Protein AF-A0AAU6DBR5-F1 (afdb_monomer_lite)

Structure (mmCIF, N/CA/C/O backbone):
data_AF-A0AAU6DBR5-F1
#
_entry.id   AF-A0AAU6DBR5-F1
#
loop_
_atom_site.group_PDB
_atom_site.id
_atom_site.type_symbol
_atom_site.label_atom_id
_atom_site.label_alt_id
_atom_site.label_comp_id
_atom_site.label_asym_id
_atom_site.label_entity_id
_atom_site.label_seq_id
_atom_site.pdbx_PDB_ins_code
_atom_site.Cartn_x
_atom_site.Cartn_y
_atom_site.Cartn_z
_atom_site.occupancy
_atom_site.B_iso_or_equiv
_atom_site.auth_seq_id
_atom_site.auth_comp_id
_atom_site.auth_asym_id
_atom_site.auth_atom_id
_atom_site.pdbx_PDB_model_num
ATOM 1 N N . MET A 1 1 ? -11.293 -9.190 -2.500 1.00 40.19 1 MET A N 1
ATOM 2 C CA . MET A 1 1 ? -11.694 -9.933 -1.286 1.00 40.19 1 MET A CA 1
ATOM 3 C C . MET A 1 1 ? -11.640 -8.959 -0.122 1.00 40.19 1 MET A C 1
ATOM 5 O O . MET A 1 1 ? -10.607 -8.326 0.044 1.00 40.19 1 MET A O 1
ATOM 9 N N . ALA A 1 2 ? -12.748 -8.749 0.589 1.00 47.03 2 ALA A N 1
ATOM 10 C CA . ALA A 1 2 ? -12.798 -7.861 1.752 1.00 47.03 2 ALA A CA 1
ATOM 11 C C . ALA A 1 2 ? -12.606 -8.704 3.016 1.00 47.03 2 ALA A C 1
ATOM 13 O O . ALA A 1 2 ? -13.220 -9.762 3.140 1.00 47.03 2 ALA A O 1
ATOM 14 N N . GLN A 1 3 ? -11.719 -8.272 3.907 1.00 53.53 3 GLN A N 1
ATOM 15 C CA . GLN A 1 3 ? -11.460 -8.966 5.159 1.00 53.53 3 GLN A CA 1
ATOM 16 C C . GLN A 1 3 ? -12.322 -8.339 6.259 1.00 53.53 3 GLN A C 1
ATOM 18 O O . GLN A 1 3 ? -12.167 -7.156 6.555 1.00 53.53 3 GLN A O 1
ATOM 23 N N . ASP A 1 4 ? -13.232 -9.124 6.834 1.00 49.47 4 ASP A N 1
ATOM 24 C CA . ASP A 1 4 ? -14.068 -8.710 7.962 1.00 49.47 4 ASP A CA 1
ATOM 25 C C . ASP A 1 4 ? -13.265 -8.908 9.253 1.00 49.47 4 ASP A C 1
ATOM 27 O O . ASP A 1 4 ? -12.986 -10.029 9.680 1.00 49.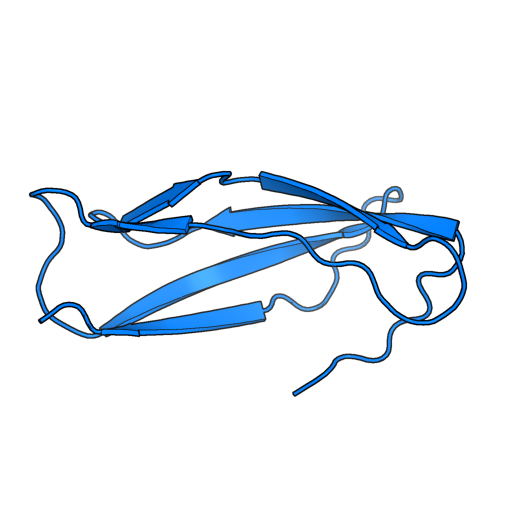47 4 ASP A O 1
ATOM 31 N N . VAL A 1 5 ? -12.772 -7.813 9.818 1.00 56.03 5 VAL A N 1
ATOM 32 C CA . VAL A 1 5 ? -12.093 -7.804 11.113 1.00 56.03 5 VAL A CA 1
ATOM 33 C C . VAL A 1 5 ? -12.759 -6.706 11.922 1.00 56.03 5 VAL A C 1
ATOM 35 O O . VAL A 1 5 ? -12.837 -5.564 11.468 1.00 56.03 5 VAL A O 1
ATOM 38 N N . ASP A 1 6 ? -13.243 -7.041 13.117 1.00 55.25 6 ASP A N 1
ATOM 39 C CA . ASP A 1 6 ? -13.810 -6.042 14.016 1.00 55.25 6 ASP A CA 1
ATOM 40 C C . ASP A 1 6 ? -12.696 -5.089 14.472 1.00 55.25 6 ASP A C 1
ATOM 42 O O . ASP A 1 6 ? -11.788 -5.438 15.236 1.00 55.25 6 ASP A O 1
ATOM 46 N N . PHE A 1 7 ? -12.726 -3.888 13.906 1.00 58.62 7 PHE A N 1
ATOM 47 C CA . PHE A 1 7 ? -11.777 -2.817 14.172 1.00 58.62 7 PHE A CA 1
ATOM 48 C C . PHE A 1 7 ? -12.415 -1.673 14.960 1.00 58.62 7 PHE A C 1
ATOM 50 O O . PHE A 1 7 ? -11.798 -0.615 15.076 1.00 58.62 7 PHE A O 1
ATOM 57 N N . THR A 1 8 ? -13.630 -1.839 15.491 1.00 54.19 8 THR A N 1
ATOM 58 C CA . THR A 1 8 ? -14.371 -0.746 16.131 1.00 54.19 8 THR A CA 1
ATOM 59 C C . THR A 1 8 ? -13.550 -0.146 17.281 1.00 54.19 8 THR A C 1
ATOM 61 O O . THR A 1 8 ? -13.288 -0.800 18.284 1.00 54.19 8 THR A O 1
ATOM 64 N N . GLY A 1 9 ? -13.087 1.101 17.125 1.00 55.91 9 GLY A N 1
ATOM 65 C CA . GLY A 1 9 ? -12.251 1.785 18.124 1.00 55.91 9 GLY A CA 1
ATOM 66 C C . GLY A 1 9 ? -10.754 1.436 18.098 1.00 55.91 9 GLY A C 1
ATOM 67 O O . GLY A 1 9 ? -9.996 1.950 18.923 1.00 55.91 9 GLY A O 1
ATOM 68 N N . HIS A 1 10 ? -10.295 0.621 17.147 1.00 72.06 10 HIS A N 1
ATOM 69 C CA . HIS A 1 10 ? -8.898 0.218 17.019 1.00 72.06 10 HIS A CA 1
ATOM 70 C C . HIS A 1 10 ? -8.163 1.005 15.924 1.00 72.06 10 HIS A C 1
ATOM 72 O O . HIS A 1 10 ? -8.616 1.130 14.786 1.00 72.06 10 HIS A O 1
ATOM 78 N N . THR A 1 11 ? -6.976 1.511 16.268 1.00 82.00 11 THR A N 1
ATOM 79 C CA . THR A 1 11 ? -6.023 2.054 15.293 1.00 82.00 11 THR A CA 1
ATOM 80 C C . THR A 1 11 ? -5.214 0.911 14.687 1.00 82.00 11 THR A C 1
ATOM 82 O O . THR A 1 11 ? -4.591 0.123 15.408 1.00 82.00 11 THR A O 1
ATOM 85 N N . VAL A 1 12 ? -5.193 0.848 13.359 1.00 87.88 12 VAL A N 1
ATOM 86 C CA . VAL A 1 12 ? -4.363 -0.067 12.575 1.00 87.88 12 VAL A CA 1
ATOM 87 C C . VAL A 1 12 ? -3.265 0.744 11.905 1.00 87.88 12 VAL A C 1
ATOM 89 O O . VAL A 1 12 ? -3.537 1.687 11.171 1.00 87.88 12 VAL A O 1
ATOM 92 N N . ARG A 1 13 ? -2.009 0.387 12.146 1.00 92.00 13 ARG A N 1
ATOM 93 C CA . ARG A 1 13 ? -0.869 0.880 11.373 1.00 92.00 13 ARG A CA 1
ATOM 94 C C . ARG A 1 13 ? -0.674 0.012 10.145 1.00 92.00 13 ARG A C 1
ATOM 96 O O . ARG A 1 13 ? -0.825 -1.205 10.228 1.00 92.00 13 ARG A O 1
ATOM 103 N N . TRP A 1 14 ? -0.295 0.634 9.041 1.00 93.69 14 TRP A N 1
ATOM 104 C CA . TRP A 1 14 ? 0.016 -0.069 7.808 1.00 93.69 14 TRP A CA 1
ATOM 105 C C . TRP A 1 14 ? 1.355 0.394 7.235 1.00 93.69 14 TRP A C 1
ATOM 107 O O . TRP A 1 14 ? 1.754 1.545 7.429 1.00 93.69 14 TRP A O 1
ATOM 117 N N . THR A 1 15 ? 2.030 -0.509 6.529 1.00 95.75 15 THR A N 1
ATOM 118 C CA . THR A 1 15 ? 3.280 -0.249 5.806 1.00 95.75 15 THR A CA 1
ATOM 119 C C . THR A 1 15 ? 3.192 -0.886 4.426 1.00 95.75 15 THR A C 1
ATOM 121 O O . THR A 1 15 ? 2.796 -2.043 4.312 1.00 95.75 15 THR A O 1
ATOM 124 N N . ALA A 1 16 ? 3.563 -0.143 3.390 1.00 95.75 16 ALA A N 1
ATOM 125 C CA . ALA A 1 16 ? 3.635 -0.604 2.014 1.00 95.75 16 ALA A CA 1
ATOM 126 C C . ALA A 1 16 ? 5.099 -0.811 1.604 1.00 95.75 16 ALA A C 1
ATOM 128 O O . ALA A 1 16 ? 5.945 0.055 1.833 1.00 95.75 16 ALA A O 1
ATOM 129 N N . SER A 1 17 ? 5.391 -1.943 0.974 1.00 95.00 17 SER A N 1
ATOM 130 C CA . SER A 1 17 ? 6.701 -2.269 0.412 1.00 95.00 17 SER A CA 1
ATOM 131 C C . SER A 1 17 ? 6.551 -2.851 -0.990 1.00 95.00 17 SER A C 1
ATOM 133 O O . SER A 1 17 ? 5.540 -3.470 -1.318 1.00 95.00 17 SER A O 1
ATOM 135 N N . GLY A 1 18 ? 7.553 -2.638 -1.835 1.00 91.44 18 GLY A N 1
ATOM 136 C CA . GLY A 1 18 ? 7.592 -3.153 -3.199 1.00 91.44 18 GLY A CA 1
ATOM 137 C C . GLY A 1 18 ? 9.035 -3.355 -3.663 1.00 91.44 18 GLY A C 1
ATOM 138 O O . GLY A 1 18 ? 9.953 -2.926 -2.960 1.00 91.44 18 GLY A O 1
ATOM 139 N N . PRO A 1 19 ? 9.234 -4.032 -4.804 1.00 88.44 19 PRO A N 1
ATOM 140 C CA . PRO A 1 19 ? 10.546 -4.205 -5.417 1.00 88.44 19 PRO A CA 1
ATOM 141 C C . PRO A 1 19 ? 11.181 -2.870 -5.827 1.00 88.44 19 PRO A C 1
ATOM 143 O O . PRO A 1 19 ? 10.498 -1.850 -5.974 1.00 88.44 19 PRO A O 1
ATOM 146 N N . ASP A 1 20 ? 12.497 -2.906 -6.041 1.00 86.31 20 ASP A N 1
ATOM 147 C CA . ASP A 1 20 ? 13.259 -1.769 -6.550 1.00 86.31 20 ASP A CA 1
ATOM 148 C C . ASP A 1 20 ? 12.655 -1.232 -7.853 1.00 86.31 20 ASP A C 1
ATOM 150 O O . ASP A 1 20 ? 12.101 -1.966 -8.671 1.00 86.31 20 ASP A O 1
ATOM 154 N N . GLY A 1 21 ? 12.744 0.084 -8.035 1.00 87.25 21 GLY A N 1
ATOM 155 C CA . GLY A 1 21 ? 12.123 0.761 -9.171 1.00 87.25 21 GLY A CA 1
ATOM 156 C C . GLY A 1 21 ? 10.691 1.235 -8.918 1.00 87.25 21 GLY A C 1
ATOM 157 O O . GLY A 1 21 ? 10.214 2.101 -9.647 1.00 87.25 21 GLY A O 1
ATOM 158 N N . LEU A 1 22 ? 10.021 0.773 -7.857 1.00 91.38 22 LEU A N 1
ATOM 159 C CA . LEU A 1 22 ? 8.727 1.315 -7.438 1.00 91.38 22 LEU A CA 1
ATOM 160 C C . LEU A 1 22 ? 8.869 2.345 -6.316 1.00 91.38 22 LEU A C 1
ATOM 162 O O . LEU A 1 22 ? 9.613 2.172 -5.353 1.00 91.38 22 LEU A O 1
ATOM 166 N N . ARG A 1 23 ? 8.090 3.422 -6.415 1.00 93.56 23 ARG A N 1
ATOM 167 C CA . ARG A 1 23 ? 7.965 4.467 -5.400 1.00 93.56 23 ARG A CA 1
ATOM 168 C C . ARG A 1 23 ? 6.542 4.479 -4.853 1.00 93.56 23 ARG A C 1
ATOM 170 O O . ARG A 1 23 ? 5.599 4.785 -5.576 1.00 93.56 23 ARG A O 1
ATOM 177 N N . LEU A 1 24 ? 6.402 4.193 -3.561 1.00 93.62 24 LEU A N 1
ATOM 178 C CA . LEU A 1 24 ? 5.124 4.171 -2.841 1.00 93.62 24 LEU A CA 1
ATOM 179 C C . LEU A 1 24 ? 5.005 5.425 -1.974 1.00 93.62 24 LEU A C 1
ATOM 181 O O . LEU A 1 24 ? 5.950 5.793 -1.272 1.00 93.62 24 LEU A O 1
ATOM 185 N N . THR A 1 25 ? 3.884 6.145 -2.039 1.00 94.62 25 THR A N 1
ATOM 186 C CA . THR A 1 25 ? 3.696 7.374 -1.249 1.00 94.62 25 THR A CA 1
ATOM 187 C C . THR A 1 25 ? 2.250 7.550 -0.772 1.00 94.62 25 THR A C 1
ATOM 189 O O . THR A 1 25 ? 1.363 7.665 -1.615 1.00 94.62 25 THR A O 1
ATOM 192 N N . PRO A 1 26 ? 2.011 7.64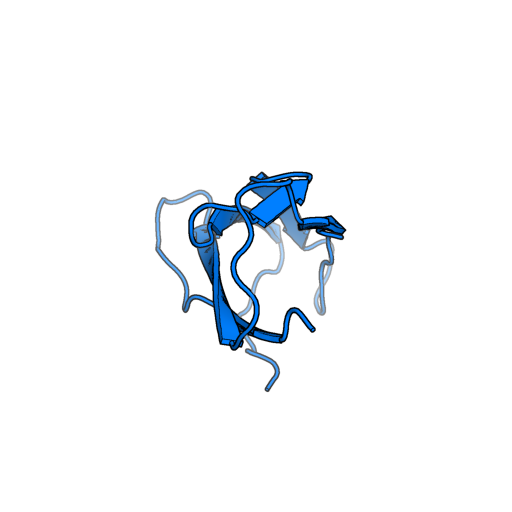2 0.552 1.00 94.62 26 PRO A N 1
ATOM 193 C CA . PRO A 1 26 ? 2.977 7.368 1.620 1.00 94.62 26 PRO A CA 1
ATOM 194 C C . PRO A 1 26 ? 3.359 5.874 1.662 1.00 94.62 26 PRO A C 1
ATOM 196 O O . PRO A 1 26 ? 2.602 5.021 1.214 1.00 94.62 26 PRO A O 1
ATOM 199 N N . ALA A 1 27 ? 4.544 5.547 2.185 1.00 93.69 27 ALA A N 1
ATOM 200 C CA . ALA A 1 27 ? 4.972 4.152 2.371 1.00 93.69 27 ALA A CA 1
ATOM 201 C C . ALA A 1 27 ? 4.452 3.541 3.688 1.00 93.69 27 ALA A C 1
ATOM 203 O O . ALA A 1 27 ? 4.625 2.355 3.944 1.00 93.69 27 ALA A O 1
ATOM 204 N N . SER A 1 28 ? 3.823 4.343 4.545 1.00 94.31 28 SER A N 1
ATOM 205 C CA . SER A 1 28 ? 3.216 3.894 5.797 1.00 94.31 28 SER A CA 1
ATOM 206 C C . SER A 1 28 ? 2.168 4.890 6.271 1.00 94.31 28 SER A C 1
ATOM 208 O O . SER A 1 28 ? 2.307 6.087 6.017 1.00 94.31 28 SER A O 1
ATOM 210 N N . GLY A 1 29 ? 1.198 4.422 7.049 1.00 92.25 29 GLY A N 1
ATOM 211 C CA . GLY A 1 29 ? 0.162 5.274 7.622 1.00 92.25 29 GLY A CA 1
ATOM 212 C C . GLY A 1 29 ? -0.592 4.610 8.767 1.00 92.25 29 GLY A C 1
ATOM 213 O O . GLY A 1 29 ? -0.198 3.563 9.295 1.00 92.25 29 GLY A O 1
ATOM 214 N N . SER A 1 30 ? -1.679 5.249 9.190 1.00 90.44 30 SER A N 1
ATOM 215 C CA . SER A 1 30 ? -2.549 4.738 10.246 1.00 90.44 30 SER A CA 1
ATOM 216 C C . SER A 1 30 ? -4.011 4.921 9.879 1.00 90.44 30 SER A C 1
ATOM 218 O O . SER A 1 30 ? -4.469 6.037 9.655 1.00 90.44 30 SER A O 1
ATOM 220 N N . LEU A 1 31 ? -4.747 3.821 9.900 1.00 87.94 31 LEU A N 1
ATOM 221 C CA . LEU A 1 31 ? -6.186 3.778 9.750 1.00 87.94 31 LEU A CA 1
ATOM 222 C C . LEU A 1 31 ? -6.812 3.808 11.139 1.00 87.94 31 LEU A C 1
ATOM 224 O O . LEU A 1 31 ? -6.572 2.922 11.963 1.00 87.94 31 LEU A O 1
ATOM 228 N N . ARG A 1 32 ? -7.628 4.825 11.405 1.00 81.56 32 ARG A N 1
ATOM 229 C CA . ARG A 1 32 ? -8.487 4.850 12.586 1.00 81.56 32 ARG A CA 1
ATOM 230 C C . ARG A 1 32 ? -9.884 4.450 12.151 1.00 81.56 32 ARG A C 1
ATOM 232 O O . ARG A 1 32 ? -10.537 5.195 11.427 1.00 81.56 32 ARG A O 1
ATOM 239 N N . VAL A 1 33 ? -10.339 3.281 12.587 1.00 72.25 33 VAL A N 1
ATOM 240 C CA . VAL A 1 33 ? -11.704 2.842 12.297 1.00 72.25 33 VAL A CA 1
ATOM 241 C C . VAL A 1 33 ? -12.647 3.526 13.283 1.00 72.25 33 VAL A C 1
ATOM 243 O O . VAL A 1 33 ? -12.724 3.178 14.462 1.00 72.25 33 VAL A O 1
ATOM 246 N N . THR A 1 34 ? -13.316 4.573 12.807 1.00 62.06 34 THR A N 1
ATOM 247 C CA . THR A 1 34 ? -14.382 5.270 13.532 1.00 62.06 34 THR A CA 1
ATOM 248 C C . THR A 1 34 ? -15.728 4.643 13.182 1.00 62.06 34 THR A C 1
ATOM 250 O O . THR A 1 34 ? -16.142 4.686 12.025 1.00 62.06 34 THR A O 1
ATOM 253 N N . GLY A 1 35 ? -16.422 4.076 14.170 1.00 62.97 35 GLY A N 1
ATOM 254 C CA . GLY A 1 35 ? -17.673 3.347 13.941 1.00 62.97 35 GLY A CA 1
ATOM 255 C C . GLY A 1 35 ? -17.430 1.916 13.452 1.00 62.97 35 GLY A C 1
ATOM 256 O O . GLY A 1 35 ? -16.379 1.344 13.718 1.00 62.97 35 GLY A O 1
ATOM 257 N N . THR A 1 36 ? -18.411 1.323 12.770 1.00 56.84 36 THR A N 1
ATOM 258 C CA . THR A 1 36 ? -18.514 -0.142 12.654 1.00 56.84 36 THR A CA 1
ATOM 259 C C . THR A 1 36 ? -18.122 -0.757 11.311 1.00 56.84 36 THR A C 1
ATOM 261 O O . THR A 1 36 ? -18.344 -1.952 11.159 1.00 56.84 36 THR A O 1
ATOM 264 N N . ARG A 1 37 ? -17.625 -0.023 10.295 1.00 65.69 37 ARG A N 1
ATOM 265 C CA . ARG A 1 37 ? -17.600 -0.624 8.934 1.00 65.69 37 ARG A CA 1
ATOM 266 C C . ARG A 1 37 ? -16.343 -0.486 8.081 1.00 65.69 37 ARG A C 1
ATOM 268 O O . ARG A 1 37 ? -16.035 -1.435 7.372 1.00 65.69 37 ARG A O 1
ATOM 275 N N . SER A 1 38 ? -15.595 0.615 8.120 1.00 73.50 38 SER A N 1
ATOM 276 C CA . SER A 1 38 ? -14.389 0.725 7.280 1.00 73.50 38 SER A CA 1
ATOM 277 C C . SER A 1 38 ? -13.557 1.962 7.593 1.00 73.50 38 SER A C 1
ATOM 279 O O . SER A 1 38 ? -14.100 3.003 7.953 1.00 73.50 38 SER A O 1
ATOM 281 N N . ALA A 1 39 ? -12.251 1.870 7.353 1.00 81.06 39 ALA A N 1
ATOM 282 C CA . ALA A 1 39 ? -11.374 3.017 7.149 1.00 81.06 39 ALA A CA 1
ATOM 283 C C . ALA A 1 39 ? -10.610 2.828 5.834 1.00 81.06 39 ALA A C 1
ATOM 285 O O . ALA A 1 39 ? -10.458 1.706 5.348 1.00 81.06 39 ALA A O 1
ATOM 286 N N . SER A 1 40 ? -10.140 3.922 5.243 1.00 84.69 40 SER A N 1
ATOM 287 C CA . SER A 1 40 ? -9.427 3.885 3.967 1.00 84.69 40 SER A CA 1
ATOM 288 C C . SER A 1 40 ? -8.299 4.903 3.954 1.00 84.69 40 SER A C 1
ATOM 290 O O . SER A 1 40 ? -8.415 5.970 4.553 1.00 84.69 40 SER A O 1
ATOM 292 N N . ASP A 1 41 ? -7.220 4.551 3.265 1.00 88.06 41 ASP A N 1
ATOM 293 C CA . ASP A 1 41 ? -6.064 5.406 3.023 1.00 88.06 41 ASP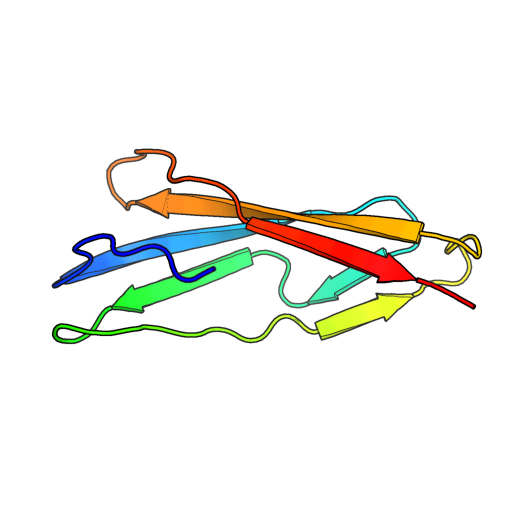 A CA 1
ATOM 294 C C . ASP A 1 41 ? -5.619 5.212 1.571 1.00 88.06 41 ASP A C 1
ATOM 296 O O . ASP A 1 41 ? -5.875 4.158 0.975 1.00 88.06 41 ASP A O 1
ATOM 300 N N . ARG A 1 42 ? -4.994 6.230 0.979 1.00 89.75 42 ARG A N 1
ATOM 301 C CA . ARG A 1 42 ? -4.583 6.205 -0.429 1.00 89.75 42 ARG A CA 1
ATOM 302 C C . ARG A 1 42 ? -3.069 6.097 -0.523 1.00 89.75 42 ARG A C 1
ATOM 304 O O . ARG A 1 42 ? -2.354 6.958 -0.026 1.00 89.75 42 ARG A O 1
ATOM 311 N N . VAL A 1 43 ? -2.604 5.086 -1.253 1.00 91.81 43 VAL A N 1
ATOM 312 C CA . VAL A 1 43 ? -1.195 4.921 -1.623 1.00 91.81 43 VAL A CA 1
ATOM 313 C C . VAL A 1 43 ? -1.045 5.206 -3.109 1.00 91.81 43 VAL A C 1
ATOM 315 O O . VAL A 1 43 ? -1.637 4.520 -3.940 1.00 91.81 43 VAL A O 1
ATOM 318 N N . SER A 1 44 ? -0.253 6.218 -3.444 1.00 93.19 44 SER A N 1
ATOM 319 C CA . SER A 1 44 ? 0.171 6.475 -4.817 1.00 93.19 44 SER A CA 1
ATOM 320 C C . SER A 1 44 ? 1.361 5.588 -5.159 1.00 93.19 44 SER A C 1
ATOM 322 O O . SER A 1 44 ? 2.332 5.525 -4.399 1.00 93.19 44 SER A O 1
ATOM 324 N N . VAL A 1 45 ? 1.291 4.936 -6.317 1.00 91.81 45 VAL A N 1
ATOM 325 C CA . VAL A 1 45 ? 2.369 4.118 -6.873 1.00 91.81 45 VAL A CA 1
ATOM 326 C C . VAL A 1 45 ? 2.932 4.840 -8.089 1.00 91.81 45 VAL A C 1
ATOM 328 O O . VAL A 1 45 ? 2.186 5.194 -8.997 1.00 91.81 45 VAL A O 1
ATOM 331 N N . GLY A 1 46 ? 4.239 5.074 -8.092 1.00 90.31 46 GLY A N 1
ATOM 332 C CA . GLY A 1 46 ? 4.978 5.570 -9.248 1.00 90.31 46 GLY A CA 1
ATOM 333 C C . GLY A 1 46 ? 6.151 4.655 -9.575 1.00 90.31 46 GLY A C 1
ATOM 334 O O . GLY A 1 46 ? 6.624 3.913 -8.715 1.00 90.31 46 GLY A O 1
ATOM 335 N N . THR A 1 47 ? 6.636 4.726 -10.805 1.00 90.44 47 THR A N 1
ATOM 336 C CA . THR A 1 47 ? 7.870 4.069 -11.240 1.00 90.44 47 THR A CA 1
ATOM 337 C C . THR A 1 47 ? 9.030 5.062 -11.213 1.00 90.44 47 THR A C 1
ATOM 339 O O . THR A 1 47 ? 8.852 6.271 -11.373 1.00 90.44 47 THR A O 1
ATOM 342 N N . THR A 1 48 ? 10.236 4.564 -10.967 1.00 87.88 48 THR A N 1
ATOM 343 C CA . THR A 1 48 ? 11.484 5.311 -11.151 1.00 87.88 48 THR A CA 1
ATOM 344 C C . THR A 1 48 ? 12.196 4.811 -12.406 1.00 87.88 48 THR A C 1
ATOM 346 O O . THR A 1 48 ? 11.798 3.810 -12.994 1.00 87.88 48 THR A O 1
ATOM 349 N N . ALA A 1 49 ? 13.290 5.466 -12.802 1.00 84.38 49 ALA A N 1
ATOM 350 C CA . ALA A 1 49 ? 14.106 5.022 -13.936 1.00 84.38 49 ALA A CA 1
ATOM 351 C C . ALA A 1 49 ? 14.719 3.614 -13.754 1.00 84.38 49 ALA A C 1
ATOM 353 O O . ALA A 1 49 ? 15.193 3.031 -14.721 1.00 84.38 49 ALA A O 1
ATOM 354 N N . ALA A 1 50 ? 14.716 3.070 -12.531 1.00 83.44 50 ALA A N 1
ATOM 355 C CA . ALA A 1 50 ? 15.169 1.711 -12.243 1.00 83.44 50 ALA A CA 1
ATOM 356 C C . ALA A 1 50 ? 14.055 0.654 -12.384 1.00 83.44 50 ALA A C 1
ATOM 358 O O . ALA A 1 50 ? 14.325 -0.537 -12.230 1.00 83.44 50 ALA A O 1
ATOM 359 N N . ALA A 1 51 ? 12.805 1.062 -12.643 1.00 84.69 51 ALA A N 1
ATOM 360 C CA . ALA A 1 51 ? 11.700 0.131 -12.836 1.00 84.69 51 ALA A CA 1
ATOM 361 C C . ALA A 1 51 ? 11.920 -0.694 -14.105 1.00 84.69 51 ALA A C 1
ATOM 363 O O . ALA A 1 51 ? 11.980 -0.160 -15.209 1.00 84.69 51 ALA A O 1
ATOM 364 N N . SER A 1 52 ? 12.020 -2.010 -13.940 1.00 87.19 52 SER A N 1
ATOM 365 C CA . SER A 1 52 ? 11.992 -2.934 -15.072 1.00 87.19 52 SER A CA 1
ATOM 366 C C . SER A 1 52 ? 10.552 -3.132 -15.540 1.00 87.19 52 SER A C 1
ATOM 368 O O . SER A 1 52 ? 9.645 -3.200 -14.709 1.00 87.19 52 SER A O 1
ATOM 370 N N . ALA A 1 53 ? 10.336 -3.269 -16.847 1.00 88.56 53 ALA A N 1
ATOM 371 C CA . ALA A 1 53 ? 9.045 -3.706 -17.369 1.00 88.56 53 ALA A CA 1
ATOM 372 C C . ALA A 1 53 ? 8.699 -5.110 -16.837 1.00 88.56 53 ALA A C 1
ATOM 374 O O . ALA A 1 53 ? 9.586 -5.931 -16.583 1.00 88.56 53 ALA A O 1
ATOM 375 N N . GLY A 1 54 ? 7.410 -5.385 -16.659 1.00 89.69 54 GLY A N 1
ATOM 376 C CA . GLY A 1 54 ? 6.899 -6.661 -16.166 1.00 89.69 54 GLY A CA 1
ATOM 377 C C . GLY A 1 54 ? 6.035 -6.546 -14.913 1.00 89.69 54 GLY A C 1
ATOM 378 O O . GLY A 1 54 ? 5.606 -5.465 -14.506 1.00 89.69 54 GLY A O 1
ATOM 379 N N . SER A 1 55 ? 5.731 -7.704 -14.324 1.00 90.12 55 SER A N 1
ATOM 380 C CA . SER A 1 55 ? 4.855 -7.808 -13.156 1.00 90.12 55 SER A CA 1
ATOM 381 C C . SER A 1 55 ? 5.631 -7.596 -11.860 1.00 90.12 55 SER A C 1
ATOM 383 O O . SER A 1 55 ? 6.608 -8.293 -11.591 1.00 90.12 55 SER A O 1
ATOM 385 N N . HIS A 1 56 ? 5.131 -6.698 -11.018 1.00 91.31 56 HIS A N 1
ATOM 386 C CA . HIS A 1 56 ? 5.688 -6.373 -9.710 1.00 91.31 56 HIS A CA 1
ATOM 387 C C . HIS A 1 56 ? 4.641 -6.544 -8.621 1.00 91.31 56 HIS A C 1
ATOM 389 O O . HIS A 1 56 ? 3.465 -6.246 -8.824 1.00 91.31 56 HIS A O 1
ATOM 395 N N . ARG A 1 57 ? 5.079 -6.985 -7.439 1.00 93.69 57 ARG A N 1
ATOM 396 C CA . ARG A 1 57 ? 4.205 -7.188 -6.282 1.00 93.69 57 ARG A CA 1
ATOM 397 C C . ARG A 1 57 ? 4.466 -6.153 -5.203 1.00 93.69 57 ARG A C 1
ATOM 399 O O . ARG A 1 57 ? 5.565 -6.080 -4.658 1.00 93.69 57 ARG A O 1
ATOM 406 N N . ILE A 1 58 ? 3.423 -5.424 -4.832 1.00 93.62 58 ILE A N 1
ATOM 407 C CA . ILE A 1 58 ? 3.396 -4.581 -3.638 1.00 93.62 58 ILE A CA 1
ATOM 408 C C . ILE A 1 58 ? 2.780 -5.386 -2.494 1.00 93.62 58 ILE A C 1
ATOM 410 O O . ILE A 1 58 ? 1.749 -6.041 -2.660 1.00 93.62 58 ILE A O 1
ATOM 414 N N . THR A 1 59 ? 3.401 -5.316 -1.321 1.00 95.12 59 THR A N 1
ATOM 415 C CA . THR A 1 59 ? 2.888 -5.902 -0.081 1.00 95.12 59 THR A CA 1
ATOM 416 C C . THR A 1 59 ? 2.471 -4.797 0.879 1.00 95.12 59 THR A C 1
ATOM 418 O O . THR A 1 59 ? 3.217 -3.850 1.119 1.00 95.12 59 THR A O 1
ATOM 421 N N . LEU A 1 60 ? 1.277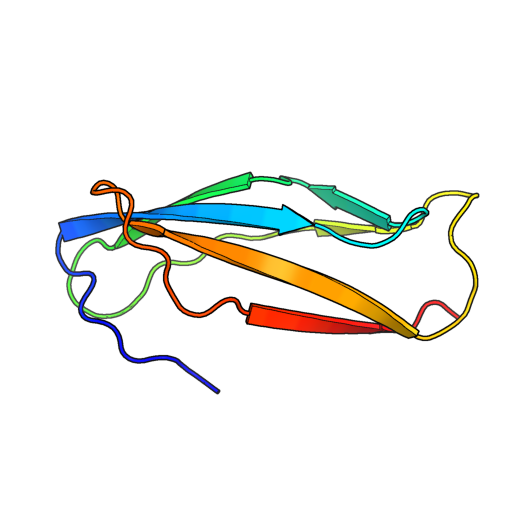 -4.931 1.448 1.00 93.88 60 LEU A N 1
ATOM 422 C CA . LEU A 1 60 ? 0.747 -4.077 2.504 1.00 93.88 60 LEU A CA 1
ATOM 423 C C . LEU A 1 60 ? 0.688 -4.890 3.795 1.00 93.88 60 LEU A C 1
ATOM 425 O O . LEU A 1 60 ? -0.139 -5.792 3.935 1.00 93.88 60 LEU A O 1
ATOM 429 N N . GLU A 1 61 ? 1.570 -4.579 4.740 1.00 94.69 61 GLU A N 1
ATOM 430 C CA . GLU A 1 61 ? 1.520 -5.137 6.089 1.00 94.69 61 GLU A CA 1
ATOM 431 C C . GLU A 1 61 ? 0.619 -4.288 6.982 1.00 94.69 61 GLU A C 1
ATOM 433 O O . GLU A 1 61 ? 0.712 -3.062 6.980 1.00 94.69 61 GLU A O 1
ATOM 438 N N . PHE A 1 62 ? -0.184 -4.941 7.823 1.00 91.56 62 PHE A N 1
ATOM 439 C CA . PHE A 1 62 ? -1.058 -4.275 8.783 1.00 91.56 62 PHE A CA 1
ATOM 440 C C . PHE A 1 62 ? -0.779 -4.771 10.203 1.00 91.56 62 PHE A C 1
ATOM 442 O O . PHE A 1 62 ? -0.591 -5.967 10.446 1.00 91.56 62 PHE A O 1
ATOM 449 N N . ARG A 1 63 ? -0.764 -3.850 11.168 1.00 91.44 63 ARG A N 1
ATOM 450 C CA . ARG A 1 63 ? -0.562 -4.141 12.591 1.00 91.44 63 ARG A CA 1
ATOM 451 C C . ARG A 1 63 ? -1.537 -3.345 13.441 1.00 91.44 63 ARG A C 1
ATOM 453 O O . ARG A 1 63 ? -1.684 -2.139 13.261 1.00 91.44 63 ARG A O 1
ATOM 460 N N . ARG A 1 64 ? -2.173 -3.999 14.406 1.00 87.12 64 ARG A N 1
ATOM 461 C CA . ARG A 1 64 ? -2.962 -3.309 15.435 1.00 87.12 64 ARG A CA 1
ATOM 462 C C . ARG A 1 64 ? -2.042 -2.585 16.423 1.00 87.12 64 ARG A C 1
ATOM 464 O O . ARG A 1 64 ? -0.865 -2.919 16.551 1.00 87.12 64 ARG A O 1
ATOM 471 N N . ALA A 1 65 ? -2.595 -1.626 17.164 1.00 81.44 65 ALA A N 1
ATOM 472 C CA . ALA A 1 65 ? -1.872 -0.886 18.204 1.00 81.44 65 ALA A CA 1
ATOM 473 C C . ALA A 1 65 ? -1.222 -1.782 19.281 1.00 81.44 65 ALA A C 1
ATOM 475 O O . ALA A 1 65 ? -0.178 -1.430 19.818 1.00 81.44 65 ALA A O 1
ATOM 476 N N . ASN A 1 66 ? -1.795 -2.957 19.556 1.00 82.56 66 ASN A N 1
ATOM 477 C CA . ASN A 1 66 ? -1.245 -3.952 20.485 1.00 82.56 66 ASN A CA 1
ATOM 478 C C . ASN A 1 66 ? -0.095 -4.799 19.890 1.00 82.56 66 ASN A C 1
ATOM 480 O O . ASN A 1 66 ? 0.357 -5.746 20.525 1.00 82.56 66 ASN A O 1
ATOM 484 N N . GLY A 1 67 ? 0.346 -4.511 18.661 1.00 84.62 67 GLY A N 1
ATOM 485 C CA . GLY A 1 67 ? 1.414 -5.239 17.973 1.00 84.62 67 GLY A CA 1
ATOM 486 C C . GLY A 1 67 ? 0.963 -6.481 17.197 1.00 84.62 67 GLY A C 1
ATOM 487 O O . GLY A 1 67 ? 1.772 -7.049 16.463 1.00 84.62 67 GLY A O 1
ATOM 488 N N . THR A 1 68 ? -0.310 -6.891 17.285 1.00 88.06 68 THR A N 1
ATOM 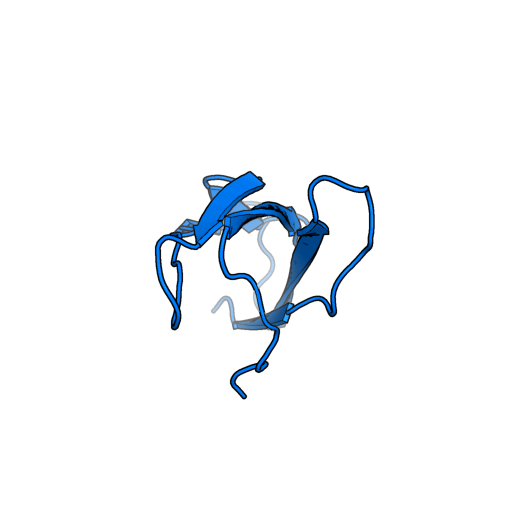489 C CA . THR A 1 68 ? -0.831 -8.031 16.515 1.00 88.06 68 THR A CA 1
ATOM 490 C C . THR A 1 68 ? -0.723 -7.7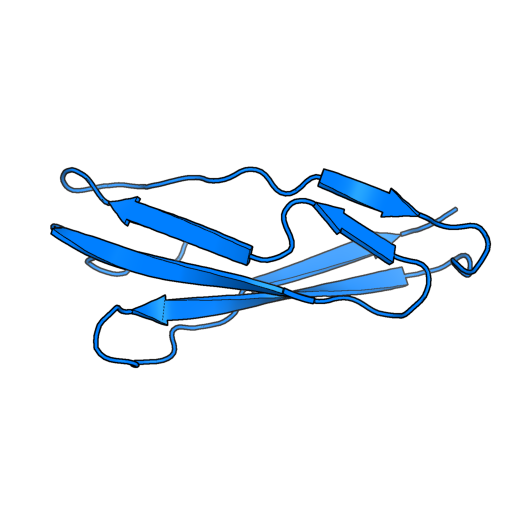55 15.015 1.00 88.06 68 THR A C 1
ATOM 492 O O . THR A 1 68 ? -1.299 -6.783 14.517 1.00 88.06 68 THR A O 1
ATOM 495 N N . ARG A 1 69 ? -0.014 -8.628 14.287 1.00 90.69 69 ARG A N 1
ATOM 496 C CA . ARG A 1 69 ? -0.004 -8.625 12.818 1.00 90.69 69 ARG A CA 1
ATOM 497 C C . ARG A 1 69 ? -1.344 -9.128 12.293 1.00 90.69 69 ARG A C 1
ATOM 499 O O . ARG A 1 69 ? -1.870 -10.125 12.779 1.00 90.69 69 ARG A O 1
ATOM 506 N N . LEU A 1 70 ? -1.885 -8.421 11.314 1.00 86.94 70 LEU A N 1
ATOM 507 C CA . LEU A 1 70 ? -3.072 -8.826 10.571 1.00 86.94 70 LEU A CA 1
ATOM 508 C C . LEU A 1 70 ? -2.643 -9.454 9.243 1.00 86.94 70 LEU A C 1
ATOM 510 O O . LEU A 1 70 ? -1.467 -9.399 8.875 1.00 86.94 70 LEU A O 1
ATOM 514 N N . THR A 1 71 ? -3.593 -10.045 8.523 1.00 88.88 71 THR A N 1
ATOM 515 C CA . THR A 1 71 ? -3.315 -10.595 7.195 1.00 88.88 71 THR A CA 1
ATOM 516 C C . THR A 1 71 ? -2.838 -9.475 6.267 1.00 88.88 71 THR A C 1
ATOM 518 O O . THR A 1 71 ? -3.491 -8.432 6.188 1.00 88.88 71 THR A O 1
ATOM 521 N N . PRO A 1 72 ? -1.693 -9.650 5.592 1.00 89.75 72 PRO A N 1
ATOM 522 C CA . PRO A 1 72 ? -1.219 -8.673 4.631 1.00 89.75 72 PRO A CA 1
ATOM 523 C C . PRO A 1 72 ? -2.102 -8.681 3.382 1.00 89.75 72 PRO A C 1
ATOM 525 O O . PRO A 1 72 ? -2.673 -9.710 3.016 1.00 89.75 72 PRO A O 1
ATOM 528 N N . ALA A 1 73 ? -2.165 -7.544 2.698 1.00 89.31 73 ALA A N 1
ATOM 529 C CA . ALA A 1 73 ? -2.732 -7.465 1.358 1.00 89.31 73 ALA A CA 1
ATOM 530 C C . ALA A 1 73 ? -1.608 -7.445 0.319 1.00 89.31 73 ALA A C 1
ATOM 532 O O . ALA A 1 73 ? -0.522 -6.918 0.568 1.00 89.31 73 ALA A O 1
ATOM 533 N N . GLN A 1 74 ? -1.873 -8.019 -0.850 1.00 92.12 74 GLN A N 1
ATOM 534 C CA . GLN A 1 74 ? -0.950 -8.025 -1.978 1.00 92.12 74 GLN A CA 1
ATOM 535 C C . GLN A 1 74 ? -1.637 -7.397 -3.181 1.00 92.12 74 GLN A C 1
ATOM 537 O O . GLN A 1 74 ? -2.818 -7.644 -3.428 1.00 92.12 74 GLN A O 1
ATOM 542 N N . VAL A 1 75 ? -0.889 -6.568 -3.899 1.00 90.12 75 VAL A N 1
ATOM 543 C CA . VAL A 1 75 ? -1.327 -5.940 -5.143 1.00 90.12 75 VAL A CA 1
ATOM 544 C C . VAL A 1 75 ? -0.268 -6.235 -6.191 1.00 90.12 75 VAL A C 1
ATOM 546 O O . VAL A 1 75 ? 0.883 -5.827 -6.037 1.00 90.12 75 VAL A O 1
ATOM 549 N N . ASP A 1 76 ? -0.654 -6.958 -7.234 1.00 91.31 76 ASP A N 1
ATOM 550 C CA . ASP A 1 76 ? 0.184 -7.161 -8.409 1.00 91.31 76 ASP A CA 1
ATOM 551 C C . ASP A 1 76 ? -0.102 -6.031 -9.413 1.00 91.31 76 ASP A C 1
ATOM 553 O O . ASP A 1 76 ? -1.259 -5.681 -9.657 1.00 91.31 76 ASP A O 1
ATOM 557 N N . LEU A 1 77 ? 0.953 -5.431 -9.962 1.00 88.44 77 LEU A N 1
ATOM 558 C CA . LEU A 1 77 ? 0.878 -4.390 -10.987 1.00 88.44 77 LEU A CA 1
ATOM 559 C C . LEU A 1 77 ? 1.815 -4.722 -12.143 1.00 88.44 77 LEU A C 1
ATOM 561 O O . LEU A 1 77 ? 2.854 -5.349 -11.944 1.00 88.44 77 LEU A O 1
ATOM 565 N N . THR A 1 78 ? 1.479 -4.256 -13.338 1.00 90.00 78 THR A N 1
ATOM 566 C CA . THR A 1 78 ? 2.322 -4.419 -14.524 1.00 90.00 78 THR A CA 1
ATOM 567 C C . THR A 1 78 ? 2.877 -3.066 -14.941 1.00 90.00 78 THR A C 1
ATOM 569 O O . THR A 1 78 ? 2.127 -2.099 -15.057 1.00 90.00 78 THR A O 1
ATOM 572 N N . VAL A 1 79 ? 4.196 -3.002 -15.118 1.00 86.88 79 VAL A N 1
ATOM 573 C CA . VAL A 1 79 ? 4.893 -1.880 -15.753 1.00 86.88 79 VAL A CA 1
ATOM 574 C C . VAL A 1 79 ? 5.105 -2.255 -17.216 1.00 86.88 79 VAL A C 1
ATOM 576 O O . VAL A 1 79 ? 5.678 -3.313 -17.485 1.00 86.88 79 VAL A O 1
ATOM 579 N N . GLU A 1 80 ? 4.619 -1.422 -18.130 1.00 83.00 80 GLU A N 1
ATOM 580 C CA . GLU A 1 80 ? 4.764 -1.590 -19.585 1.00 83.00 80 GLU A CA 1
ATOM 581 C C . GLU A 1 80 ? 5.949 -0.790 -20.134 1.00 83.00 80 GLU A C 1
ATOM 583 O O . GLU A 1 80 ? 6.207 0.322 -19.611 1.00 83.00 80 GLU A O 1
#

Radius of gyration: 14.22 Å; chains: 1; bounding box: 34×18×40 Å

Foldseek 3Di:
DDDDDFQAQWKKKKAKDWDPQKDKPPRIDIFGDHDGDDTDDDIDIDGDPPDDFAKIKMKMWMAIPVGDTDDIDIDIDGDD

Sequence (80 aa):
MAQDVDFTGHTVRWTASGPDGLRLTPASGSLRVTGTRSASDRVSVGTTAAASAGSHRITLEFRRANGTRLTPAQVDLTVE

pLDDT: mean 83.41, std 13.56, range [40.19, 95.75]

Secondary structure (DSSP, 8-state):
-------TT-EEEEEEE--TTEEEESSEEEEE--SSS------EEEE-TTPPSEEEEEEEEEEETTSPBPPPEEEEEEE-